Protein AF-A0AA35CLG2-F1 (afdb_monomer)

Sequence (70 aa):
MPRKVVAVTACPTGIAHTYMAAEALEKAARERGIEIRVETRGSVGVENPLTPEEIEAADAVIVAADAKVA

InterPro domains:
  IPR003353 Phosphotransferase system, fructose-specific IIB subunit [TIGR00829] (6-69)
  IPR003353 Phosphotransferase system, fructose-specific IIB subunit [cd05569] (5-56)
  IPR003501 Phosphotransferase system, EIIB component, type 2/3 [PF02302] (6-68)
  IPR036095 PTS system IIB component-like superfamily [SSF52794] (4-69)
  IPR050864 Bacterial PTS System Sugar Transport Components [PTHR30505] (3-69)

Foldseek 3Di:
DAAAEEEEAEDAPFQPRQVVVVVVVVVVCVVVSHHYQYWGQGPVGIDSDDDPVSVVRHPYYYYHYPDDDD

Solvent-accessible surface area (backbone atoms only — not comparable to full-atom values): 3948 Å² total; per-residue (Å²): 129,69,53,34,34,34,34,38,21,21,27,76,91,32,50,65,64,15,50,54,51,43,54,52,49,51,51,54,26,56,79,67,58,33,47,72,46,62,22,35,34,30,74,90,43,80,43,63,74,79,48,72,66,56,60,72,67,28,80,44,80,44,82,56,52,80,42,92,86,127

Radius of gyration: 11.72 Å; Cα contacts (8 Å, |Δi|>4): 125; chains: 1; bounding box: 24×27×33 Å

Nearest PDB structures (foldseek):
  5dle-assembly1_D  TM=9.862E-01  e=3.677E-07  Borreliella burgdorferi B31
  2r48-assembly1_A  TM=9.932E-01  e=8.699E-07  Bacillus subtilis subsp. subtilis str. 168
  2m1z-assembly1_A  TM=9.158E-01  e=1.061E-06  Listeria monocytogenes EGD-e
  4tn5-assembly1_B  TM=9.782E-01  e=4.556E-06  Escherichia coli K-12
  2kyr-assembly1_A  TM=9.327E-01  e=8.269E-06  Escherichia coli K-12

pLDDT: mean 91.19, std 7.85, range [58.25, 97.44]

Secondary structure (DSSP, 8-state):
-PPEEEEEEE-SS-SHHHHHHHHHHHHHHHHTT-EEEEEEEETTEEESPPPHHHHHT-SEEEEEESS---

Structure (mmCIF, N/CA/C/O backbone):
data_AF-A0AA35CLG2-F1
#
_entry.id   AF-A0AA35CLG2-F1
#
loop_
_atom_site.group_PDB
_atom_site.id
_atom_site.type_symbol
_atom_site.label_atom_id
_atom_site.label_alt_id
_atom_site.label_comp_id
_atom_site.label_asym_id
_atom_site.label_entity_id
_atom_site.label_seq_id
_atom_site.pdbx_PDB_ins_code
_atom_site.Cartn_x
_atom_site.Cartn_y
_atom_site.Cartn_z
_atom_site.occupancy
_atom_site.B_iso_or_equiv
_atom_site.auth_seq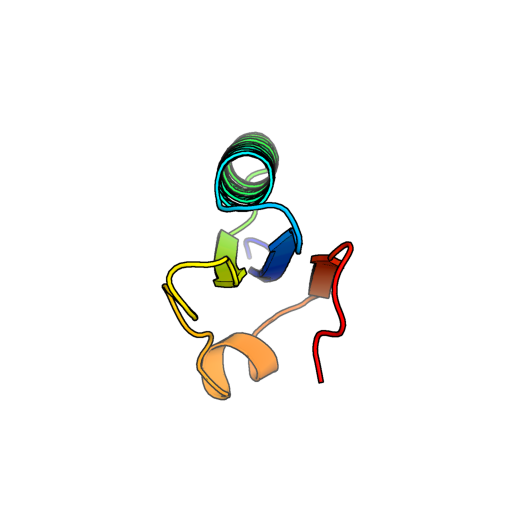_id
_atom_site.auth_comp_id
_atom_site.auth_asym_id
_atom_site.auth_atom_id
_atom_site.pdbx_PDB_model_num
ATOM 1 N N . MET A 1 1 ? -10.889 6.097 18.377 1.00 64.00 1 MET A N 1
ATOM 2 C CA . MET A 1 1 ? -9.677 5.394 17.907 1.00 64.00 1 MET A CA 1
ATOM 3 C C . MET A 1 1 ? -9.392 5.869 16.490 1.00 64.00 1 MET A C 1
ATOM 5 O O . MET A 1 1 ? -10.367 6.027 15.757 1.00 64.00 1 MET A O 1
ATOM 9 N N . PRO A 1 2 ? -8.138 6.192 16.129 1.00 78.38 2 PRO A N 1
ATOM 10 C CA . PRO A 1 2 ? -7.799 6.474 14.735 1.00 78.38 2 PRO A CA 1
ATOM 11 C C . PRO A 1 2 ? -8.050 5.210 13.907 1.00 78.38 2 PRO A C 1
ATOM 13 O O . PRO A 1 2 ? -7.807 4.107 14.395 1.00 78.38 2 PRO A O 1
ATOM 16 N N . ARG A 1 3 ? -8.581 5.367 12.691 1.00 91.81 3 ARG A N 1
ATOM 17 C CA . ARG A 1 3 ? -8.724 4.233 11.769 1.00 91.81 3 ARG A CA 1
ATOM 18 C C . ARG A 1 3 ? -7.340 3.796 11.302 1.00 91.81 3 ARG A C 1
ATOM 20 O O . ARG A 1 3 ? -6.502 4.665 11.056 1.00 91.81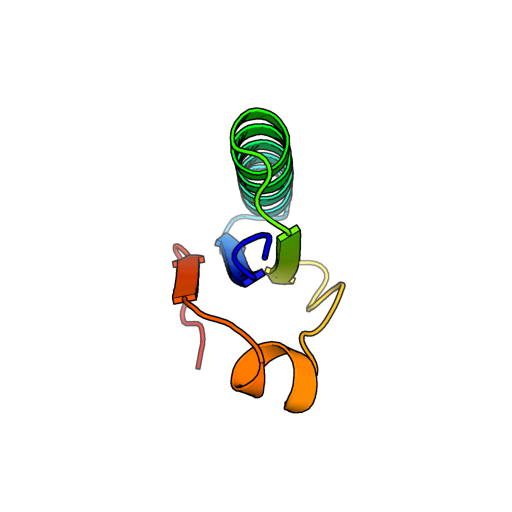 3 ARG A O 1
ATOM 27 N N . LYS A 1 4 ? -7.125 2.492 11.169 1.00 95.12 4 LYS A N 1
ATOM 28 C CA . LYS A 1 4 ? -5.902 1.888 10.641 1.00 95.12 4 LYS A CA 1
ATOM 29 C C . LYS A 1 4 ? -6.133 1.421 9.218 1.00 95.12 4 LYS A C 1
ATOM 31 O O . LYS A 1 4 ? -7.075 0.687 8.944 1.00 95.12 4 LYS A O 1
ATOM 36 N N . VAL A 1 5 ? -5.277 1.850 8.309 1.00 96.31 5 VAL A N 1
ATOM 37 C CA . VAL A 1 5 ? -5.345 1.484 6.898 1.00 96.31 5 VAL A CA 1
ATOM 38 C C . VAL A 1 5 ? -3.998 0.931 6.478 1.00 96.31 5 VAL A C 1
ATOM 40 O O . VAL A 1 5 ? -2.953 1.464 6.836 1.00 96.31 5 VAL A O 1
ATOM 43 N N . VAL A 1 6 ? -4.016 -0.125 5.681 1.00 97.44 6 VAL A N 1
ATOM 44 C CA . VAL A 1 6 ? -2.819 -0.583 4.979 1.00 97.44 6 VAL A CA 1
ATOM 45 C C . VAL A 1 6 ? -2.989 -0.339 3.490 1.00 97.44 6 VAL A C 1
ATOM 47 O O . VAL A 1 6 ? -4.105 -0.373 2.967 1.00 97.44 6 VAL A O 1
ATOM 50 N N . ALA A 1 7 ? -1.896 -0.055 2.799 1.00 96.75 7 ALA A N 1
ATOM 51 C CA . ALA A 1 7 ? -1.911 0.195 1.373 1.00 96.75 7 ALA A CA 1
ATOM 52 C C . ALA A 1 7 ? -0.755 -0.502 0.665 1.00 96.75 7 ALA A C 1
ATOM 54 O O . ALA A 1 7 ? 0.332 -0.632 1.218 1.00 96.75 7 ALA A O 1
ATOM 55 N N . VAL A 1 8 ? -0.990 -0.900 -0.582 1.00 95.94 8 VAL A N 1
ATOM 56 C CA . VAL A 1 8 ? 0.045 -1.371 -1.503 1.00 95.94 8 VAL A CA 1
ATOM 57 C C . VAL A 1 8 ? 0.037 -0.468 -2.725 1.00 95.94 8 VAL A C 1
ATOM 59 O O . VAL A 1 8 ? -1.013 -0.288 -3.350 1.00 95.94 8 VAL A O 1
ATOM 62 N N . THR A 1 9 ? 1.195 0.080 -3.089 1.00 94.94 9 THR A N 1
ATOM 63 C CA . THR A 1 9 ? 1.373 0.812 -4.347 1.00 94.94 9 THR A CA 1
ATOM 64 C C . THR A 1 9 ? 2.281 0.033 -5.287 1.00 94.94 9 THR A C 1
ATOM 66 O O . THR A 1 9 ? 3.290 -0.532 -4.861 1.00 94.94 9 THR A O 1
ATOM 69 N N . ALA A 1 10 ? 1.924 -0.037 -6.573 1.00 93.50 10 ALA A N 1
ATOM 70 C CA . ALA A 1 10 ? 2.766 -0.706 -7.561 1.00 93.50 10 ALA A CA 1
ATOM 71 C C . ALA A 1 10 ? 2.648 -0.105 -8.963 1.00 93.50 10 ALA A C 1
ATOM 73 O O . ALA A 1 10 ? 1.567 -0.074 -9.544 1.00 93.50 10 ALA A O 1
ATOM 74 N N . CYS A 1 11 ? 3.775 0.304 -9.543 1.00 90.69 11 CYS A N 1
ATOM 75 C CA . CYS A 1 11 ? 3.863 0.740 -10.933 1.00 90.69 11 CYS A CA 1
ATOM 76 C C . CYS A 1 11 ? 4.824 -0.186 -11.699 1.00 90.69 11 CYS A C 1
ATOM 78 O O . CYS A 1 11 ? 5.958 -0.380 -11.259 1.00 90.69 11 CYS A O 1
ATOM 80 N N . PRO A 1 12 ? 4.419 -0.762 -12.847 1.00 82.88 12 PRO A N 1
ATOM 81 C CA . PRO A 1 12 ? 5.292 -1.645 -13.624 1.00 82.88 12 PRO A CA 1
ATOM 82 C C . PRO A 1 12 ? 6.441 -0.885 -14.306 1.00 82.88 12 PRO A C 1
ATOM 84 O O . PRO A 1 12 ? 7.483 -1.464 -14.601 1.00 82.88 12 PRO A O 1
ATOM 87 N N . THR A 1 13 ? 6.265 0.417 -14.542 1.00 81.88 13 THR A N 1
ATOM 88 C CA . THR A 1 13 ? 7.162 1.263 -15.344 1.00 81.88 13 THR A CA 1
ATOM 89 C C . THR A 1 13 ? 8.080 2.111 -14.453 1.00 81.88 13 THR A C 1
ATOM 91 O O . THR A 1 13 ? 8.242 3.312 -14.663 1.00 81.88 13 THR A O 1
ATOM 94 N N . GLY A 1 14 ? 8.663 1.496 -13.420 1.00 79.88 14 GLY A N 1
ATOM 95 C CA . GLY A 1 14 ? 9.624 2.134 -12.511 1.00 79.88 14 GLY A CA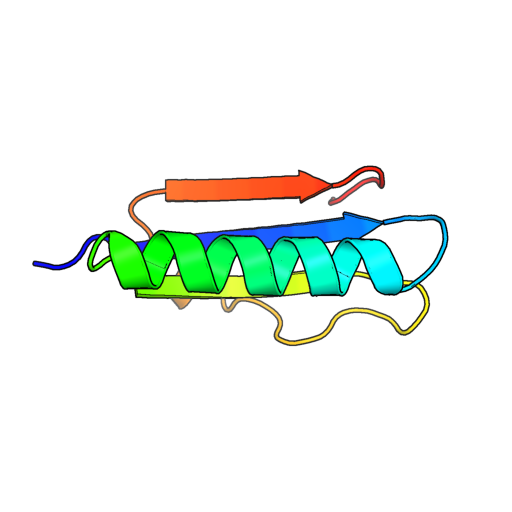 1
ATOM 96 C C . GLY A 1 14 ? 9.067 2.475 -11.124 1.00 79.88 14 GLY A C 1
ATOM 97 O O . GLY A 1 14 ? 8.064 1.924 -10.688 1.00 79.88 14 GLY A O 1
ATOM 98 N N . ILE A 1 15 ? 9.757 3.370 -10.406 1.00 87.00 15 ILE A N 1
ATOM 99 C CA . ILE A 1 15 ? 9.491 3.677 -8.982 1.00 87.00 15 ILE A CA 1
ATOM 100 C C . ILE A 1 15 ? 8.748 4.999 -8.748 1.00 87.00 15 ILE A C 1
ATOM 102 O O . ILE A 1 15 ? 8.203 5.216 -7.671 1.00 87.00 15 ILE A O 1
ATOM 106 N N . ALA A 1 16 ? 8.708 5.885 -9.749 1.00 90.69 16 ALA A N 1
ATOM 107 C CA . ALA A 1 16 ? 8.212 7.250 -9.572 1.00 90.69 16 ALA A CA 1
ATOM 108 C C . ALA A 1 16 ? 6.743 7.284 -9.124 1.00 90.69 16 ALA A C 1
ATOM 110 O O . ALA A 1 16 ? 6.431 7.857 -8.084 1.00 90.69 16 ALA A O 1
ATOM 111 N N . HIS A 1 17 ? 5.840 6.633 -9.865 1.00 92.06 17 HIS A N 1
ATOM 112 C CA . HIS A 1 17 ? 4.425 6.584 -9.483 1.00 92.06 17 HIS A CA 1
ATOM 113 C C . HIS A 1 17 ? 4.193 5.774 -8.203 1.00 92.06 17 HIS A C 1
ATOM 115 O O . HIS A 1 17 ? 3.308 6.131 -7.434 1.00 92.06 17 HIS A O 1
ATOM 121 N N . THR A 1 18 ? 5.005 4.745 -7.937 1.00 91.69 18 THR A N 1
ATOM 122 C CA . THR A 1 18 ? 4.931 3.961 -6.695 1.00 91.69 18 THR A CA 1
ATOM 123 C C . THR A 1 18 ? 5.140 4.853 -5.468 1.00 91.69 18 THR A C 1
ATOM 125 O O . THR A 1 18 ? 4.308 4.842 -4.558 1.00 91.69 18 THR A O 1
ATOM 128 N N . TYR A 1 19 ? 6.199 5.671 -5.462 1.00 93.31 19 TYR A N 1
ATOM 129 C CA . TYR A 1 19 ? 6.483 6.585 -4.353 1.00 93.31 19 TYR A CA 1
ATOM 130 C C . TYR A 1 19 ? 5.540 7.786 -4.315 1.00 93.31 19 TYR A C 1
AT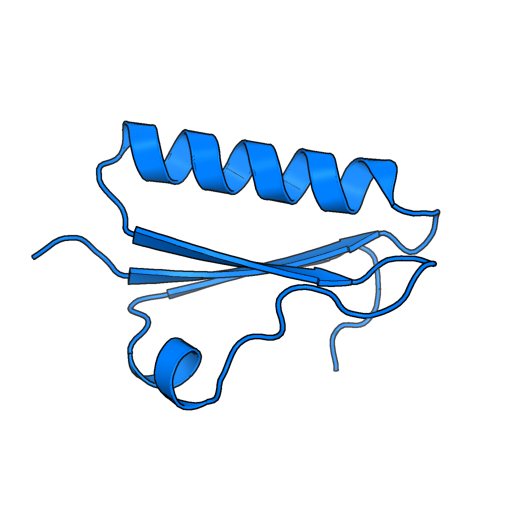OM 132 O O . TYR A 1 19 ? 5.075 8.141 -3.238 1.00 93.31 19 TYR A O 1
ATOM 140 N N . MET A 1 20 ? 5.187 8.372 -5.466 1.00 94.44 20 MET A N 1
ATOM 141 C CA . MET A 1 20 ? 4.214 9.472 -5.499 1.00 94.44 20 MET A CA 1
ATOM 142 C C . MET A 1 20 ? 2.847 9.038 -4.956 1.00 94.44 20 MET A C 1
ATOM 144 O O . MET A 1 20 ? 2.212 9.787 -4.218 1.00 94.44 20 MET A O 1
ATOM 148 N N . ALA A 1 21 ? 2.395 7.826 -5.291 1.00 94.81 21 ALA A N 1
ATOM 149 C CA . ALA A 1 21 ? 1.160 7.274 -4.746 1.00 94.81 21 ALA A CA 1
ATOM 150 C C . ALA A 1 21 ? 1.270 7.036 -3.233 1.00 94.81 21 ALA A C 1
ATOM 152 O O . ALA A 1 21 ? 0.338 7.368 -2.503 1.00 94.81 21 ALA A O 1
ATOM 153 N N . ALA A 1 22 ? 2.404 6.510 -2.755 1.00 95.25 22 ALA A N 1
ATOM 154 C CA . ALA A 1 22 ? 2.628 6.280 -1.330 1.00 95.25 22 ALA A CA 1
ATOM 155 C C . ALA A 1 22 ? 2.614 7.591 -0.530 1.00 95.25 22 ALA A C 1
ATOM 157 O O . ALA A 1 22 ? 1.852 7.716 0.426 1.00 95.25 22 ALA A O 1
ATOM 158 N N . GLU A 1 23 ? 3.359 8.604 -0.977 1.00 95.62 23 GLU A N 1
ATOM 159 C CA . GLU A 1 23 ? 3.406 9.921 -0.332 1.00 95.62 23 GLU A CA 1
ATOM 160 C C . GLU A 1 23 ? 2.028 10.605 -0.332 1.00 95.62 23 GLU A C 1
ATOM 162 O O . GLU A 1 23 ? 1.603 11.177 0.676 1.00 95.62 23 GLU A O 1
ATOM 167 N N . ALA A 1 24 ? 1.283 10.510 -1.439 1.00 96.81 24 ALA A N 1
ATOM 168 C CA . ALA A 1 24 ? -0.067 11.060 -1.525 1.00 96.81 24 ALA A CA 1
ATOM 169 C C . ALA A 1 24 ? -1.034 10.384 -0.536 1.00 96.81 24 ALA A C 1
ATOM 171 O O . ALA A 1 24 ? -1.838 11.070 0.101 1.00 96.81 24 ALA A O 1
ATOM 172 N N . LEU A 1 25 ? -0.942 9.059 -0.379 1.00 96.44 25 LEU A N 1
ATOM 173 C CA . LEU A 1 25 ? -1.734 8.296 0.587 1.00 96.44 25 LEU A CA 1
ATOM 174 C C . LEU A 1 25 ? -1.380 8.671 2.031 1.00 96.44 25 LEU A C 1
ATOM 176 O O . LEU A 1 25 ? -2.280 8.933 2.830 1.00 96.44 25 LEU A O 1
ATOM 180 N N . GLU A 1 26 ? -0.091 8.765 2.358 1.00 95.81 26 GLU A N 1
ATOM 181 C CA . GLU A 1 26 ? 0.383 9.184 3.681 1.00 95.81 26 GLU A CA 1
ATOM 182 C C . GLU A 1 26 ? -0.067 10.601 4.038 1.00 95.81 26 GLU A C 1
ATOM 184 O O . GLU A 1 26 ? -0.529 10.856 5.157 1.00 95.81 26 GLU A O 1
ATOM 189 N N . LYS A 1 27 ? 0.021 11.531 3.082 1.00 97.31 27 LYS A N 1
ATOM 190 C CA . LYS A 1 27 ? -0.454 12.903 3.260 1.00 97.31 27 LYS A CA 1
ATOM 191 C C . LYS A 1 27 ? -1.960 12.935 3.517 1.00 97.31 27 LYS A C 1
ATOM 193 O O . LYS A 1 27 ? -2.391 13.530 4.504 1.00 97.31 27 LYS A O 1
ATOM 198 N N . ALA A 1 28 ? -2.747 12.250 2.688 1.00 96.06 28 ALA A N 1
ATOM 199 C CA . ALA A 1 28 ? -4.201 12.212 2.823 1.00 96.06 28 ALA A CA 1
ATOM 200 C C . ALA A 1 28 ? -4.652 11.551 4.138 1.00 96.0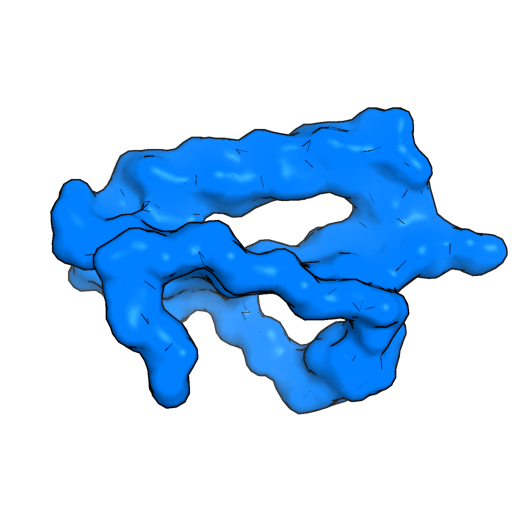6 28 ALA A C 1
ATOM 202 O O . ALA A 1 28 ? -5.624 11.992 4.757 1.00 96.06 28 ALA A O 1
ATOM 203 N N . ALA A 1 29 ? -3.951 10.506 4.585 1.00 95.38 29 ALA A N 1
ATOM 204 C CA . ALA A 1 29 ? -4.216 9.855 5.863 1.00 95.38 29 ALA A CA 1
ATOM 205 C C . ALA A 1 29 ? -3.922 10.797 7.038 1.00 95.38 29 ALA A C 1
ATOM 207 O O . ALA A 1 29 ? -4.761 10.952 7.928 1.00 95.38 29 ALA A O 1
ATOM 208 N N . ARG A 1 30 ? -2.789 11.512 6.992 1.00 94.19 30 ARG A N 1
ATOM 209 C CA . ARG A 1 30 ? -2.409 12.515 7.997 1.00 94.19 30 ARG A CA 1
ATOM 210 C C . ARG A 1 30 ? -3.436 13.640 8.106 1.00 94.19 30 ARG A C 1
ATOM 212 O O . ARG A 1 30 ? -3.829 13.988 9.215 1.00 94.19 30 ARG A O 1
ATOM 219 N N . GLU A 1 31 ? -3.917 14.161 6.978 1.00 95.88 31 GLU A N 1
ATOM 220 C CA . GLU A 1 31 ? -4.964 15.198 6.930 1.00 95.88 31 GLU A CA 1
ATOM 221 C C . GLU A 1 31 ? -6.296 14.727 7.538 1.00 95.88 31 GLU A C 1
ATOM 223 O O . GLU A 1 31 ? -7.084 15.537 8.024 1.00 95.88 31 GLU A O 1
ATOM 228 N N . ARG A 1 32 ? -6.547 13.413 7.541 1.00 94.38 32 ARG A N 1
ATOM 229 C CA . ARG A 1 32 ? -7.777 12.790 8.057 1.00 94.38 32 ARG A CA 1
ATOM 230 C C . ARG A 1 32 ? -7.619 12.168 9.448 1.00 94.38 32 ARG A C 1
ATOM 232 O O . ARG A 1 32 ? -8.591 11.616 9.962 1.00 94.38 32 ARG A O 1
ATOM 239 N N . GLY A 1 33 ? -6.429 12.235 10.053 1.00 94.50 33 GLY A N 1
ATOM 240 C CA . GLY A 1 33 ? -6.134 11.583 11.335 1.00 94.50 33 GLY A CA 1
ATOM 241 C C . GLY A 1 33 ? -6.230 10.052 11.281 1.00 94.50 33 GLY A C 1
ATOM 242 O O . GLY A 1 33 ? -6.649 9.423 12.253 1.00 94.50 33 GLY A O 1
ATOM 243 N N . ILE A 1 34 ? -5.905 9.464 10.128 1.00 95.62 34 ILE A N 1
ATOM 244 C CA . ILE A 1 34 ? -5.894 8.021 9.873 1.00 95.62 34 ILE A CA 1
ATOM 245 C C . ILE A 1 34 ? -4.448 7.529 9.977 1.00 95.62 34 ILE A C 1
ATOM 247 O O . ILE A 1 34 ? -3.533 8.161 9.448 1.00 95.62 34 ILE A O 1
ATOM 251 N N . GLU A 1 35 ? -4.241 6.405 10.655 1.00 95.50 35 GLU A N 1
ATOM 252 C CA . GLU A 1 35 ? -2.958 5.708 10.668 1.00 95.50 35 GLU A CA 1
ATOM 253 C C . GLU A 1 35 ? -2.859 4.876 9.390 1.00 95.50 35 GLU A C 1
ATOM 255 O O . GLU A 1 35 ? -3.763 4.092 9.098 1.00 95.50 35 GLU A O 1
ATOM 260 N N . ILE A 1 36 ? -1.794 5.069 8.610 1.00 96.12 36 ILE A N 1
ATOM 261 C CA . ILE A 1 36 ? -1.587 4.331 7.365 1.00 96.12 36 ILE A CA 1
ATOM 262 C C . ILE A 1 36 ? -0.198 3.705 7.304 1.00 96.12 36 ILE A C 1
ATOM 264 O O . ILE A 1 36 ? 0.789 4.320 7.710 1.00 96.12 36 ILE A O 1
ATOM 268 N N . ARG A 1 37 ? -0.135 2.483 6.776 1.00 96.75 37 ARG A N 1
ATOM 269 C CA . ARG A 1 37 ? 1.097 1.764 6.439 1.00 96.75 37 ARG A CA 1
ATOM 270 C C . ARG A 1 37 ? 1.098 1.492 4.939 1.00 96.75 37 ARG A C 1
ATOM 272 O O . ARG A 1 37 ? 0.104 0.977 4.433 1.00 96.75 37 ARG A O 1
ATOM 279 N N . VAL A 1 38 ? 2.164 1.848 4.228 1.00 96.62 38 VAL A N 1
ATOM 280 C CA . VAL A 1 38 ? 2.230 1.682 2.769 1.00 96.62 38 VAL A CA 1
ATOM 281 C C . VAL A 1 38 ? 3.398 0.779 2.392 1.00 96.62 38 VAL A C 1
ATOM 283 O O . VAL A 1 38 ? 4.548 1.114 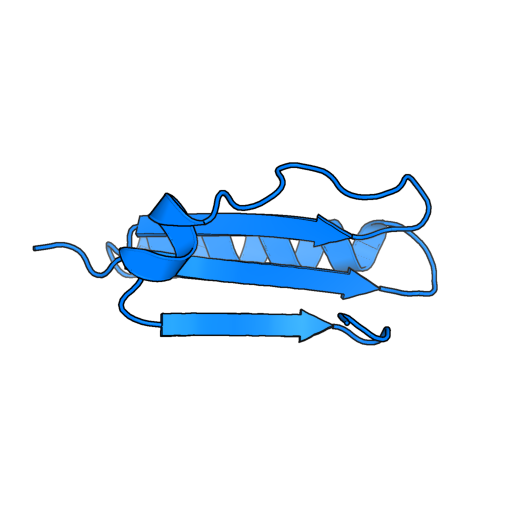2.656 1.00 96.62 38 VAL A O 1
ATOM 286 N N . GLU A 1 39 ? 3.094 -0.338 1.740 1.00 95.56 39 GLU A N 1
ATOM 287 C CA . GLU A 1 39 ? 4.070 -1.179 1.052 1.00 95.56 39 GLU A CA 1
ATOM 288 C C . GLU A 1 39 ? 4.217 -0.716 -0.395 1.00 95.56 39 GLU A C 1
ATOM 290 O O . GLU A 1 39 ? 3.238 -0.529 -1.123 1.00 95.56 39 GLU A O 1
ATOM 295 N N . THR A 1 40 ? 5.456 -0.553 -0.833 1.00 94.06 40 THR A N 1
ATOM 296 C CA . THR A 1 40 ? 5.783 -0.072 -2.173 1.00 94.06 40 THR A CA 1
ATOM 297 C C . THR A 1 40 ? 6.416 -1.197 -2.976 1.00 94.06 40 THR A C 1
ATOM 299 O O . THR A 1 40 ? 7.432 -1.758 -2.571 1.00 94.06 40 THR A O 1
ATOM 302 N N . ARG A 1 41 ? 5.839 -1.522 -4.136 1.00 92.00 41 ARG A N 1
ATOM 303 C CA . ARG A 1 41 ? 6.376 -2.511 -5.080 1.00 92.00 41 ARG A CA 1
ATOM 304 C C . ARG A 1 41 ? 6.780 -1.814 -6.376 1.00 92.00 41 ARG A C 1
ATOM 306 O O . ARG A 1 41 ? 5.938 -1.298 -7.108 1.00 92.00 41 ARG A O 1
ATOM 313 N N . GLY A 1 42 ? 8.069 -1.770 -6.678 1.00 87.56 42 GLY A N 1
ATOM 314 C CA . GLY A 1 42 ? 8.585 -1.121 -7.885 1.00 87.56 42 GLY A CA 1
ATOM 315 C C . GLY A 1 42 ? 9.621 -1.968 -8.606 1.00 87.56 42 GLY A C 1
ATOM 316 O O . GLY A 1 42 ? 9.870 -3.121 -8.259 1.00 87.56 42 GLY A O 1
ATOM 317 N N . SER A 1 43 ? 10.290 -1.367 -9.589 1.00 84.12 43 SER A N 1
ATOM 318 C CA . SER A 1 43 ? 11.396 -2.012 -10.313 1.00 84.12 43 SER A CA 1
ATOM 319 C C . SER A 1 43 ? 12.591 -2.376 -9.421 1.00 84.12 43 SER A C 1
ATOM 321 O O . SER A 1 43 ? 13.426 -3.178 -9.824 1.00 84.12 43 SER A O 1
ATOM 323 N N . VAL A 1 44 ? 12.682 -1.782 -8.227 1.00 83.56 44 VAL A N 1
ATOM 324 C CA . VAL A 1 44 ? 13.711 -2.064 -7.211 1.00 83.56 44 VAL A CA 1
ATOM 325 C C . VAL A 1 44 ? 13.343 -3.224 -6.277 1.00 83.56 44 VAL A C 1
ATOM 327 O O . VAL A 1 44 ? 14.193 -3.679 -5.518 1.00 83.56 44 VAL A O 1
ATOM 330 N N . GLY A 1 45 ? 12.109 -3.733 -6.350 1.00 86.31 45 GLY A N 1
ATOM 331 C CA . GLY A 1 45 ? 11.586 -4.773 -5.466 1.00 86.31 45 GLY A CA 1
ATOM 332 C C . GLY A 1 45 ? 10.477 -4.272 -4.539 1.00 86.31 45 GLY A C 1
ATOM 333 O O . GLY A 1 45 ? 9.814 -3.274 -4.829 1.00 86.31 45 GLY A O 1
ATOM 334 N N . VAL A 1 46 ? 10.250 -5.020 -3.456 1.00 91.31 46 VAL A N 1
ATOM 335 C CA . VAL A 1 46 ? 9.289 -4.683 -2.395 1.00 91.31 46 VAL A CA 1
ATOM 336 C C . VAL A 1 46 ? 10.023 -3.952 -1.278 1.00 91.31 46 VAL A C 1
ATOM 338 O O . VAL A 1 46 ? 11.025 -4.449 -0.766 1.00 91.31 46 VAL A O 1
ATOM 341 N N . GLU A 1 47 ? 9.498 -2.804 -0.878 1.00 92.31 47 GLU A N 1
ATOM 342 C CA . GLU A 1 47 ? 9.975 -2.029 0.264 1.00 92.31 47 GLU A CA 1
ATOM 343 C C . GLU A 1 47 ? 8.823 -1.793 1.240 1.00 92.31 47 GLU A C 1
ATOM 345 O O . GLU A 1 47 ? 7.662 -1.697 0.837 1.00 92.31 47 GLU A O 1
ATOM 350 N N . ASN A 1 48 ? 9.160 -1.698 2.528 1.00 92.62 48 ASN A N 1
ATOM 351 C CA . ASN A 1 48 ? 8.200 -1.576 3.630 1.00 92.62 48 ASN A CA 1
ATOM 352 C C . ASN A 1 48 ? 7.112 -2.667 3.594 1.00 92.62 48 ASN A C 1
ATOM 354 O O . ASN A 1 48 ? 5.927 -2.336 3.586 1.00 92.62 48 ASN A O 1
ATOM 358 N N . PRO A 1 49 ? 7.498 -3.958 3.527 1.00 94.88 49 PRO A N 1
ATOM 359 C CA . PRO A 1 49 ? 6.530 -5.039 3.428 1.00 94.88 49 PRO A CA 1
ATOM 360 C C . PRO A 1 49 ? 5.579 -5.020 4.625 1.00 94.88 49 PRO A C 1
ATOM 362 O O . PRO A 1 49 ? 6.029 -4.912 5.769 1.00 94.88 49 PRO A O 1
ATOM 365 N N . LEU A 1 50 ? 4.282 -5.145 4.351 1.00 95.56 50 LEU A N 1
ATOM 366 C CA . LEU A 1 50 ? 3.266 -5.240 5.393 1.00 95.56 50 LEU A CA 1
ATOM 367 C C . LEU A 1 50 ? 3.409 -6.568 6.130 1.00 95.56 50 LEU A C 1
ATOM 369 O O . LEU A 1 50 ? 3.571 -7.625 5.511 1.00 95.56 50 LEU A O 1
ATOM 373 N N . THR A 1 51 ? 3.306 -6.532 7.456 1.00 95.69 51 THR A N 1
ATOM 374 C CA . THR A 1 51 ? 3.253 -7.767 8.242 1.00 95.69 51 THR A CA 1
ATOM 375 C C . THR A 1 51 ? 1.824 -8.325 8.283 1.00 95.69 51 THR A C 1
ATOM 377 O O . THR A 1 51 ? 0.855 -7.569 8.148 1.00 95.69 51 THR A O 1
ATOM 380 N N . PRO A 1 52 ? 1.644 -9.643 8.488 1.00 95.12 52 PRO A N 1
ATOM 381 C CA . PRO A 1 52 ? 0.316 -10.230 8.664 1.00 95.12 52 PRO A CA 1
ATOM 382 C C . PRO A 1 52 ? -0.498 -9.553 9.774 1.00 95.12 52 PRO A C 1
ATOM 384 O O . PRO A 1 52 ? -1.696 -9.339 9.613 1.00 95.12 52 PRO A O 1
ATOM 387 N N . GLU A 1 53 ? 0.158 -9.152 10.863 1.00 95.31 53 GLU A N 1
ATOM 388 C CA . GLU A 1 53 ? -0.472 -8.478 12.000 1.00 95.31 53 GLU A CA 1
ATOM 389 C C . GLU A 1 53 ? -0.965 -7.071 11.635 1.00 95.31 53 GLU A C 1
ATOM 391 O O . GLU A 1 53 ? -2.013 -6.636 12.111 1.00 95.31 53 GLU A O 1
ATOM 396 N N . GLU A 1 54 ? -0.233 -6.349 10.781 1.00 94.31 54 GLU A N 1
ATOM 397 C CA . GLU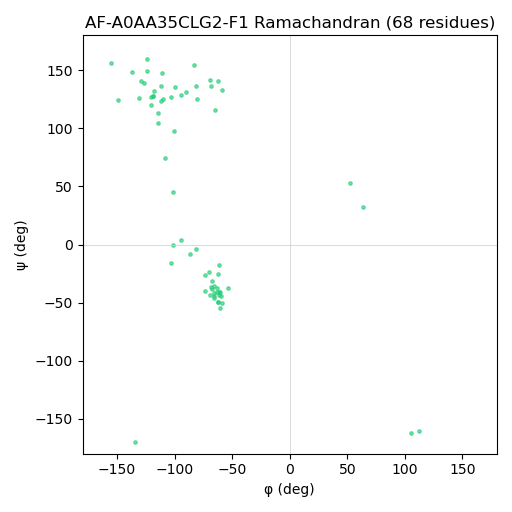 A 1 54 ? -0.650 -5.032 10.285 1.00 94.31 54 GLU A CA 1
ATOM 398 C C . GLU A 1 54 ? -1.878 -5.139 9.381 1.00 94.31 54 GLU A C 1
ATOM 400 O O . GLU A 1 54 ? -2.768 -4.293 9.458 1.00 94.31 54 GLU A O 1
ATOM 405 N N . ILE A 1 55 ? -1.946 -6.191 8.562 1.00 94.31 55 ILE A N 1
ATOM 406 C CA . ILE A 1 55 ? -3.095 -6.476 7.695 1.00 94.31 55 ILE A CA 1
ATOM 407 C C . ILE A 1 55 ? -4.310 -6.887 8.535 1.00 94.31 55 ILE A C 1
ATOM 409 O O . ILE A 1 55 ? -5.411 -6.400 8.289 1.00 94.31 55 ILE A O 1
ATOM 413 N N . GLU A 1 56 ? -4.123 -7.745 9.540 1.00 95.00 56 GLU A N 1
ATOM 414 C CA . GLU A 1 56 ? -5.199 -8.202 10.428 1.00 95.00 56 GLU A CA 1
ATOM 415 C C . GLU A 1 56 ? -5.764 -7.064 11.293 1.00 95.00 56 GLU A C 1
ATOM 417 O O . GLU A 1 56 ? -6.968 -7.003 11.539 1.00 95.00 56 GLU A O 1
ATOM 422 N N . ALA A 1 57 ? -4.913 -6.127 11.720 1.00 94.25 57 ALA A N 1
ATOM 423 C CA . ALA A 1 57 ? -5.315 -4.970 12.516 1.00 94.25 57 ALA A CA 1
ATOM 424 C C . ALA A 1 57 ? -5.897 -3.805 11.690 1.00 94.25 57 ALA A C 1
ATOM 426 O O . ALA A 1 57 ? -6.284 -2.789 12.280 1.00 94.25 57 ALA A O 1
ATOM 427 N N . ALA A 1 58 ? -5.915 -3.899 10.358 1.00 95.69 58 ALA A N 1
ATOM 428 C CA . ALA A 1 58 ? -6.386 -2.833 9.485 1.00 95.69 58 ALA A CA 1
ATOM 429 C C . ALA A 1 58 ? -7.916 -2.822 9.367 1.00 95.69 58 ALA A C 1
ATOM 431 O O . ALA A 1 58 ? -8.554 -3.842 9.121 1.00 95.69 58 ALA A O 1
ATOM 432 N N . ASP A 1 59 ? -8.507 -1.630 9.439 1.00 96.06 59 ASP A N 1
ATOM 433 C CA . ASP A 1 59 ? -9.926 -1.417 9.143 1.00 96.06 59 ASP A CA 1
ATOM 434 C C . ASP A 1 5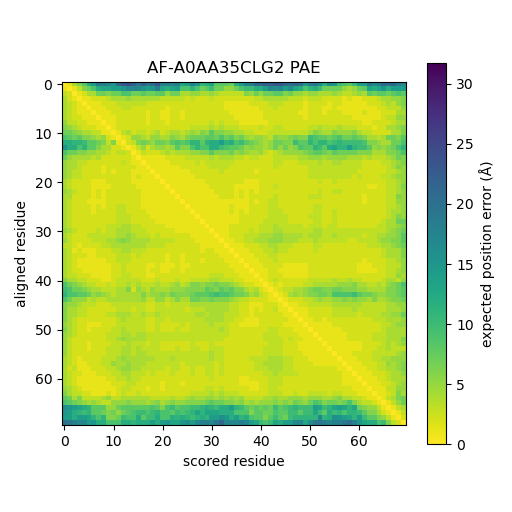9 ? -10.210 -1.490 7.633 1.00 96.06 59 ASP A C 1
ATOM 436 O O . ASP A 1 59 ? -11.339 -1.754 7.216 1.00 96.06 59 ASP A O 1
ATOM 440 N N . ALA A 1 60 ? -9.205 -1.192 6.801 1.00 94.88 60 ALA A N 1
ATOM 441 C CA . ALA A 1 60 ? -9.313 -1.216 5.348 1.00 94.88 60 ALA A CA 1
ATOM 442 C C . ALA A 1 60 ? -7.958 -1.440 4.661 1.00 94.88 60 ALA A C 1
ATOM 444 O O . ALA A 1 60 ? -6.901 -1.082 5.187 1.00 94.88 60 ALA A O 1
ATOM 445 N N . VAL A 1 61 ? -8.024 -1.961 3.432 1.00 95.62 61 VAL A N 1
ATOM 446 C CA . VAL A 1 61 ? -6.878 -2.175 2.541 1.00 95.62 61 VAL A CA 1
ATOM 447 C C . VAL A 1 61 ? -7.054 -1.338 1.274 1.00 95.62 61 VAL A C 1
ATOM 449 O O . VAL A 1 61 ? -8.117 -1.370 0.652 1.00 95.62 61 VAL A O 1
ATOM 452 N N . ILE A 1 62 ? -6.014 -0.610 0.869 1.00 95.38 62 ILE A N 1
ATOM 453 C CA . ILE A 1 62 ? -5.962 0.146 -0.389 1.00 95.38 62 ILE A CA 1
ATOM 454 C C . ILE A 1 62 ? -4.966 -0.524 -1.336 1.00 95.38 62 ILE A C 1
ATOM 456 O O . ILE A 1 62 ? -3.797 -0.683 -1.005 1.00 95.38 62 ILE A O 1
ATOM 460 N N . VAL A 1 63 ? -5.400 -0.870 -2.546 1.00 94.50 63 VAL A N 1
ATOM 461 C CA . VAL A 1 63 ? -4.508 -1.392 -3.592 1.00 94.50 63 VAL A CA 1
ATOM 462 C C . VAL A 1 63 ? -4.469 -0.388 -4.738 1.00 94.50 63 VAL A C 1
ATOM 464 O O . VAL A 1 63 ? -5.422 -0.273 -5.504 1.00 94.50 63 VAL A O 1
ATOM 467 N N . ALA A 1 64 ? -3.370 0.359 -4.834 1.00 92.56 64 ALA A N 1
ATOM 468 C CA . ALA A 1 64 ? -3.109 1.338 -5.886 1.00 92.56 64 ALA A CA 1
ATOM 469 C C . ALA A 1 64 ? -2.015 0.792 -6.814 1.00 92.56 64 ALA A C 1
ATOM 471 O O . ALA A 1 64 ? -0.848 1.183 -6.739 1.00 92.56 64 ALA A O 1
ATOM 472 N N . ALA A 1 65 ? -2.390 -0.182 -7.641 1.00 90.38 65 ALA A N 1
ATOM 473 C CA . ALA A 1 65 ? -1.449 -0.950 -8.438 1.00 90.38 65 ALA A CA 1
ATOM 474 C C . ALA A 1 65 ? -1.858 -1.042 -9.911 1.00 90.38 65 ALA A C 1
ATOM 476 O O . ALA A 1 65 ? -2.936 -1.536 -10.232 1.00 90.38 65 ALA A O 1
ATOM 477 N N . ASP A 1 66 ? -0.930 -0.662 -10.788 1.00 85.31 66 ASP A N 1
ATOM 478 C CA . ASP A 1 66 ? -0.993 -0.869 -12.242 1.00 85.31 66 ASP A CA 1
ATOM 479 C C . ASP A 1 66 ? -0.262 -2.161 -12.669 1.00 85.31 66 ASP A C 1
ATOM 481 O O . ASP A 1 66 ? -0.119 -2.463 -13.854 1.00 85.31 66 ASP A O 1
ATOM 485 N N . ALA A 1 67 ? 0.234 -2.931 -11.696 1.00 76.12 67 ALA A N 1
ATOM 486 C CA . ALA A 1 67 ? 0.884 -4.226 -11.867 1.00 76.12 67 ALA A CA 1
ATOM 487 C C . ALA A 1 67 ? 0.174 -5.297 -11.025 1.00 76.12 67 ALA A C 1
ATOM 489 O O . ALA A 1 67 ? -0.516 -4.988 -10.055 1.00 76.12 67 ALA A O 1
ATOM 490 N N . LYS A 1 68 ? 0.357 -6.577 -11.372 1.00 74.62 68 LYS A N 1
ATOM 491 C CA . LYS A 1 68 ? -0.232 -7.678 -10.600 1.00 74.62 68 LYS A CA 1
ATOM 492 C C . LYS A 1 68 ? 0.380 -7.722 -9.195 1.00 74.62 68 LYS A C 1
ATOM 494 O O . LYS A 1 68 ? 1.564 -8.005 -9.038 1.00 74.62 68 LYS A O 1
ATOM 499 N N . VAL A 1 69 ? -0.462 -7.487 -8.193 1.00 68.31 69 VAL A N 1
ATOM 500 C CA . VAL A 1 69 ? -0.178 -7.704 -6.772 1.00 68.31 69 VAL A CA 1
ATOM 501 C C . VAL A 1 69 ? -0.850 -9.028 -6.413 1.00 68.31 69 VAL A C 1
ATOM 503 O O . VAL A 1 69 ? -2.069 -9.079 -6.274 1.00 68.31 69 VAL A O 1
ATOM 506 N N . ALA A 1 70 ? -0.083 -10.117 -6.405 1.00 58.25 70 ALA A N 1
ATOM 507 C CA . ALA A 1 70 ? -0.551 -11.464 -6.076 1.00 58.25 70 ALA A CA 1
ATOM 508 C C . ALA A 1 70 ? 0.444 -12.167 -5.158 1.00 58.25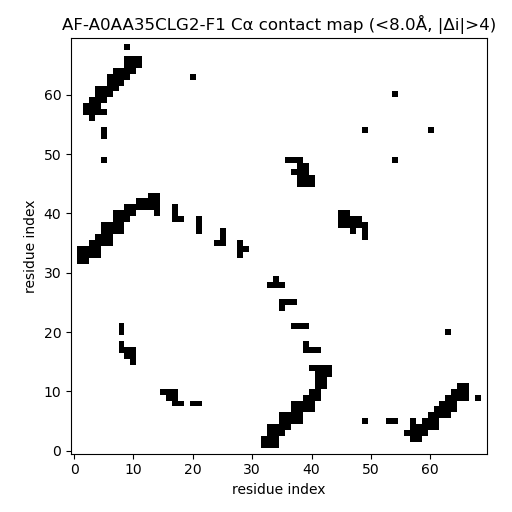 70 ALA A C 1
ATOM 510 O O . ALA A 1 70 ? 1.619 -11.727 -5.143 1.00 58.25 70 ALA A O 1
#

Mean predicted aligned error: 3.6 Å

Organism: NCBI:txid671077